Protein AF-A0A9E3RS44-F1 (afdb_monomer_lite)

pLDDT: mean 84.3, std 12.94, range [37.28, 96.62]

Secondary structure (DSSP, 8-state):
-HHHHHHHHHHHHHHHHHHHHHHHHHHTT-HHHHHHHHHHHHHHHHHHHHHHHHHHHHTTS-HHHHHHHHHHHHHHHHHHHHHHHHHHHHH-SSS-HHHHHHHHHHHHHHHHHHHHHHHHHHTS-TT-----

Structure (mmCIF, N/CA/C/O backbone):
data_AF-A0A9E3RS44-F1
#
_entry.id   AF-A0A9E3RS44-F1
#
loop_
_atom_site.group_PDB
_atom_site.id
_atom_site.type_symbol
_atom_site.label_atom_id
_atom_site.label_alt_id
_atom_site.label_comp_id
_atom_site.label_asym_id
_atom_site.label_entity_id
_atom_site.label_seq_id
_atom_site.pdbx_PDB_ins_code
_atom_site.Cartn_x
_atom_site.Cartn_y
_atom_site.Cartn_z
_atom_site.occupancy
_atom_site.B_iso_or_equiv
_atom_site.auth_seq_id
_atom_site.auth_comp_id
_atom_site.auth_asym_id
_atom_site.auth_atom_id
_atom_site.pdbx_PDB_model_num
ATOM 1 N N . MET A 1 1 ? 6.708 0.802 -25.603 1.00 54.94 1 MET A N 1
ATOM 2 C CA . MET A 1 1 ? 6.104 1.836 -24.714 1.00 54.94 1 MET A CA 1
ATOM 3 C C . MET A 1 1 ? 4.594 1.677 -24.500 1.00 54.94 1 MET A C 1
ATOM 5 O O . MET A 1 1 ? 4.130 2.002 -23.411 1.00 54.94 1 MET A O 1
ATOM 9 N N . HIS A 1 2 ? 3.820 1.191 -25.481 1.00 55.66 2 HIS A N 1
ATOM 10 C CA . HIS A 1 2 ? 2.360 1.050 -25.359 1.00 55.66 2 HIS A CA 1
ATOM 11 C C . HIS A 1 2 ? 1.923 0.067 -24.246 1.00 55.66 2 HIS A C 1
ATOM 13 O O . HIS A 1 2 ? 1.016 0.375 -23.471 1.00 55.66 2 HIS A O 1
ATOM 19 N N . ASP A 1 3 ? 2.646 -1.046 -24.084 1.00 67.94 3 ASP A N 1
ATOM 20 C CA . ASP A 1 3 ? 2.347 -2.080 -23.079 1.00 67.94 3 ASP A CA 1
ATOM 21 C C . ASP A 1 3 ? 2.553 -1.609 -21.636 1.00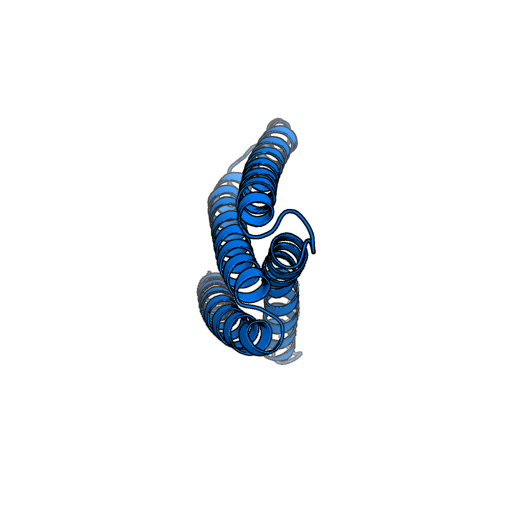 67.94 3 ASP A C 1
ATOM 23 O O . ASP A 1 3 ? 1.729 -1.888 -20.773 1.00 67.94 3 ASP A O 1
ATOM 27 N N . ILE A 1 4 ? 3.591 -0.806 -21.375 1.00 71.06 4 ILE A N 1
ATOM 28 C CA . ILE A 1 4 ? 3.884 -0.276 -20.031 1.00 71.06 4 ILE A CA 1
ATOM 29 C C . ILE A 1 4 ? 2.770 0.675 -19.570 1.00 71.06 4 ILE A C 1
ATOM 31 O O . ILE A 1 4 ? 2.344 0.634 -18.418 1.00 71.06 4 ILE A O 1
ATOM 35 N N . ARG A 1 5 ? 2.245 1.508 -20.481 1.00 76.25 5 ARG A N 1
ATOM 36 C CA . ARG A 1 5 ? 1.130 2.424 -20.178 1.00 76.25 5 ARG A CA 1
ATOM 37 C C . ARG A 1 5 ? -0.197 1.691 -19.976 1.00 76.25 5 ARG A C 1
ATOM 39 O O . ARG A 1 5 ? -1.047 2.183 -19.235 1.00 76.25 5 ARG A O 1
ATOM 46 N N . ARG A 1 6 ? -0.416 0.560 -20.656 1.00 78.19 6 ARG A N 1
ATOM 47 C CA . ARG A 1 6 ? -1.592 -0.301 -20.434 1.00 78.19 6 ARG A CA 1
ATOM 48 C C . ARG A 1 6 ? -1.482 -1.042 -19.103 1.00 78.19 6 ARG A C 1
ATOM 50 O O . ARG A 1 6 ? -2.415 -0.970 -18.313 1.00 78.19 6 ARG A O 1
ATOM 57 N N . PHE A 1 7 ? -0.323 -1.635 -18.823 1.00 80.50 7 PHE A N 1
ATOM 58 C CA . PHE A 1 7 ? -0.028 -2.299 -17.555 1.00 80.50 7 PHE A CA 1
ATOM 59 C C . PHE A 1 7 ? -0.200 -1.355 -16.360 1.00 80.50 7 PHE A C 1
ATOM 61 O O . PHE A 1 7 ? -0.911 -1.683 -15.419 1.00 80.50 7 PHE A O 1
ATOM 68 N N . GLY A 1 8 ? 0.371 -0.146 -16.422 1.00 80.50 8 GLY A N 1
ATOM 69 C CA . GLY A 1 8 ? 0.245 0.841 -15.345 1.00 80.50 8 GLY A CA 1
ATOM 70 C C . GLY A 1 8 ? -1.204 1.255 -15.069 1.00 80.50 8 GLY A C 1
ATOM 71 O O . GLY A 1 8 ? -1.603 1.341 -13.911 1.00 80.50 8 GLY A O 1
ATOM 72 N N . ARG A 1 9 ? -2.016 1.451 -16.118 1.00 84.06 9 ARG A N 1
ATOM 73 C CA . ARG A 1 9 ? -3.449 1.763 -15.969 1.00 84.06 9 ARG A CA 1
ATOM 74 C C . ARG A 1 9 ? -4.241 0.590 -15.396 1.00 84.06 9 ARG A C 1
ATOM 76 O O . ARG A 1 9 ? -5.039 0.800 -14.492 1.00 84.06 9 ARG A O 1
ATOM 83 N N . ALA A 1 10 ? -3.998 -0.625 -15.886 1.00 85.38 10 ALA A N 1
ATOM 84 C CA . ALA A 1 10 ? -4.653 -1.830 -15.387 1.00 85.38 10 ALA A CA 1
ATOM 85 C C . ALA A 1 10 ? -4.295 -2.104 -13.919 1.00 85.38 10 ALA A C 1
ATOM 87 O O . ALA A 1 10 ? -5.172 -2.416 -13.122 1.00 85.38 10 ALA A O 1
ATOM 88 N N . MET A 1 11 ? -3.027 -1.917 -13.545 1.00 86.06 11 MET A N 1
ATOM 89 C CA . MET A 1 11 ? -2.571 -2.067 -12.166 1.00 86.06 11 MET A CA 1
ATOM 90 C C . MET A 1 11 ? -3.197 -1.008 -11.253 1.00 86.06 11 MET A C 1
ATOM 92 O O . MET A 1 11 ? -3.701 -1.360 -10.190 1.00 86.06 11 MET A O 1
ATOM 96 N N . ALA A 1 12 ? -3.248 0.260 -11.677 1.00 85.88 12 ALA A N 1
ATOM 97 C CA . ALA A 1 12 ? -3.885 1.327 -10.904 1.00 85.88 12 ALA A CA 1
ATOM 98 C C . ALA A 1 12 ? -5.393 1.084 -10.712 1.00 85.88 12 ALA A C 1
ATOM 100 O O . ALA A 1 12 ? -5.890 1.168 -9.591 1.00 85.88 12 ALA A O 1
ATOM 101 N N . ALA A 1 13 ? -6.108 0.732 -11.785 1.00 87.94 13 ALA A N 1
ATOM 102 C CA . ALA A 1 13 ? -7.536 0.428 -11.728 1.00 87.94 13 ALA A CA 1
ATOM 103 C C . ALA A 1 13 ? -7.821 -0.812 -10.866 1.00 87.94 13 ALA A C 1
ATOM 105 O O . ALA A 1 13 ? -8.696 -0.772 -10.004 1.00 87.94 13 ALA A O 1
ATOM 106 N N . GLY A 1 14 ? -7.044 -1.885 -11.045 1.00 88.69 14 GLY A N 1
ATOM 107 C CA . GLY A 1 14 ? -7.158 -3.102 -10.244 1.00 88.69 14 GLY A CA 1
ATOM 108 C C . GLY A 1 14 ? -6.863 -2.859 -8.765 1.00 88.69 14 GLY A C 1
ATOM 109 O O . GLY A 1 14 ? -7.584 -3.367 -7.917 1.00 88.69 14 GLY A O 1
ATOM 110 N N . SER A 1 15 ? -5.859 -2.035 -8.452 1.00 88.88 15 SER A N 1
ATOM 111 C CA . SER A 1 15 ? -5.485 -1.695 -7.072 1.00 88.88 15 SER A CA 1
ATOM 112 C C . SER A 1 15 ? -6.577 -0.883 -6.382 1.00 88.88 15 SER A C 1
ATOM 114 O O . SER A 1 15 ? -6.918 -1.158 -5.236 1.00 88.88 15 SER A O 1
ATOM 116 N N . LEU A 1 16 ? -7.177 0.081 -7.090 1.00 89.88 16 LEU A N 1
ATOM 117 C CA . LEU A 1 16 ? -8.309 0.853 -6.576 1.00 89.88 16 LEU A CA 1
ATOM 118 C C . LEU A 1 16 ? -9.529 -0.038 -6.329 1.00 89.88 16 LEU A C 1
ATOM 120 O O . LEU A 1 16 ? -10.091 -0.009 -5.237 1.00 89.88 16 LEU A O 1
ATOM 124 N N . ALA A 1 17 ? -9.913 -0.852 -7.315 1.00 92.56 17 ALA A N 1
ATOM 125 C CA . ALA A 1 17 ? -11.062 -1.743 -7.194 1.00 92.56 17 ALA A CA 1
ATOM 126 C C . ALA A 1 17 ? -10.870 -2.757 -6.058 1.00 92.56 17 ALA A C 1
ATOM 128 O O . ALA A 1 17 ? -11.736 -2.889 -5.194 1.00 92.56 17 ALA A O 1
ATOM 129 N N . ALA A 1 18 ? -9.710 -3.419 -6.012 1.00 92.69 18 ALA A N 1
ATOM 130 C CA . ALA A 1 18 ? -9.379 -4.359 -4.951 1.00 92.69 18 ALA A CA 1
ATOM 131 C C . ALA A 1 18 ? -9.357 -3.665 -3.582 1.00 92.69 18 ALA A C 1
ATOM 133 O O . ALA A 1 18 ? -9.935 -4.189 -2.636 1.00 92.69 18 ALA A O 1
ATOM 134 N N . GLY A 1 19 ? -8.753 -2.477 -3.476 1.00 93.31 19 GLY A N 1
ATOM 135 C CA . GLY A 1 19 ? -8.699 -1.704 -2.235 1.00 93.31 19 GLY A CA 1
ATOM 136 C C . GLY A 1 19 ? -10.082 -1.318 -1.708 1.00 93.31 19 GLY A C 1
ATOM 137 O O . GLY A 1 19 ? -10.334 -1.445 -0.510 1.00 93.31 19 GLY A O 1
ATOM 138 N N . ILE A 1 20 ? -11.003 -0.910 -2.590 1.00 94.44 20 ILE A N 1
ATOM 139 C CA . ILE A 1 20 ? -12.401 -0.626 -2.226 1.00 94.44 20 ILE A CA 1
ATOM 140 C C . ILE A 1 20 ? -13.074 -1.896 -1.703 1.00 94.44 20 ILE A C 1
ATOM 142 O O . ILE A 1 20 ? -13.624 -1.883 -0.604 1.00 94.44 20 ILE A O 1
ATOM 146 N N . VAL A 1 21 ? -12.988 -3.003 -2.447 1.00 95.69 21 VAL A N 1
ATOM 147 C CA . VAL A 1 21 ? -13.604 -4.279 -2.050 1.00 95.69 21 VAL A CA 1
ATOM 148 C C . VAL A 1 21 ? -13.041 -4.768 -0.717 1.00 95.69 21 VAL A C 1
ATOM 150 O O . VAL A 1 21 ? -13.805 -5.098 0.183 1.00 95.69 21 VAL A O 1
ATOM 153 N N . ALA A 1 22 ? -11.719 -4.753 -0.543 1.00 94.56 22 ALA A N 1
ATOM 154 C CA . ALA A 1 22 ? -11.073 -5.159 0.701 1.00 94.56 22 ALA A CA 1
ATOM 155 C C . ALA A 1 22 ? -11.484 -4.268 1.881 1.00 94.56 22 ALA A C 1
ATOM 157 O O . ALA A 1 22 ? -11.727 -4.772 2.974 1.00 94.56 22 ALA A O 1
ATOM 158 N N . THR A 1 23 ? -11.622 -2.957 1.662 1.00 95.12 23 THR A N 1
ATOM 159 C CA . THR A 1 23 ? -12.096 -2.018 2.691 1.00 95.12 23 THR A CA 1
ATOM 160 C C . THR A 1 23 ? -13.537 -2.322 3.100 1.00 95.12 23 THR A C 1
ATOM 162 O O . THR A 1 23 ? -13.837 -2.345 4.292 1.00 95.12 23 THR A O 1
ATOM 165 N N . LEU A 1 24 ? -14.420 -2.599 2.135 1.00 96.62 24 LEU A N 1
ATOM 166 C CA . LEU A 1 24 ? -15.811 -2.973 2.405 1.00 96.62 24 LEU A CA 1
ATOM 167 C C . LEU A 1 24 ? -15.905 -4.306 3.155 1.00 96.62 24 LEU A C 1
ATOM 169 O O . LEU A 1 24 ? -16.662 -4.412 4.113 1.00 96.62 24 LEU A O 1
ATOM 173 N N . LEU A 1 25 ? -15.100 -5.300 2.775 1.00 95.94 25 LEU A N 1
ATOM 174 C CA . LEU A 1 25 ? -15.036 -6.578 3.488 1.00 95.94 25 LEU A CA 1
ATOM 175 C C . LEU A 1 25 ? -14.501 -6.405 4.915 1.00 95.94 25 LEU A C 1
ATOM 177 O O . LEU A 1 25 ? -15.003 -7.034 5.842 1.00 95.94 25 LEU A O 1
ATOM 181 N N . ALA A 1 26 ? -13.530 -5.515 5.120 1.00 95.50 26 ALA A N 1
ATOM 182 C CA . ALA A 1 26 ? -12.982 -5.233 6.442 1.00 95.50 26 ALA A CA 1
ATOM 183 C C . ALA A 1 26 ? -13.994 -4.555 7.386 1.00 95.50 26 ALA A C 1
ATOM 185 O O . ALA A 1 26 ? -13.873 -4.715 8.601 1.00 95.50 26 ALA A O 1
ATOM 186 N N . LEU A 1 27 ? -15.019 -3.863 6.861 1.00 95.38 27 LEU A N 1
ATOM 187 C CA . LEU A 1 27 ? -16.118 -3.326 7.680 1.00 95.38 27 LEU A CA 1
ATOM 188 C C . LEU A 1 27 ? -16.925 -4.427 8.377 1.00 95.38 27 LEU A C 1
ATOM 190 O O . LEU A 1 27 ? -17.489 -4.165 9.435 1.00 95.38 27 LEU A O 1
ATOM 194 N N . LEU A 1 28 ? -16.952 -5.644 7.821 1.00 96.06 28 LEU A N 1
ATOM 195 C CA . LEU A 1 28 ? -17.610 -6.797 8.445 1.00 96.06 28 LEU A CA 1
ATOM 196 C C . LEU A 1 28 ? -16.867 -7.288 9.696 1.00 96.06 28 LEU A C 1
ATOM 198 O O . LEU A 1 28 ? -17.456 -7.977 10.521 1.00 96.06 28 LEU A O 1
ATOM 202 N N . VAL A 1 29 ? -15.583 -6.941 9.831 1.00 94.62 29 VAL A N 1
ATOM 203 C CA . VAL A 1 29 ? -14.745 -7.308 10.979 1.00 94.62 29 VAL A CA 1
ATOM 204 C C . VAL A 1 29 ? -14.733 -6.178 12.002 1.00 94.62 29 VAL A C 1
ATOM 206 O O . VAL A 1 29 ? -15.112 -6.380 13.152 1.00 94.62 29 VAL A O 1
ATOM 209 N N . SER A 1 30 ? -14.296 -4.979 11.600 1.00 95.19 30 SER A N 1
ATOM 210 C CA . SER A 1 30 ? -14.367 -3.788 12.449 1.00 95.19 30 SER A CA 1
ATOM 211 C C . SER A 1 30 ? -14.157 -2.485 11.661 1.00 95.19 30 SER A C 1
ATOM 213 O O . SER A 1 30 ? -13.421 -2.453 10.668 1.00 95.19 30 SER A O 1
ATOM 215 N N . PRO A 1 31 ? -14.704 -1.350 12.139 1.00 95.75 31 PRO A N 1
ATOM 216 C CA . PRO A 1 31 ? -14.429 -0.041 11.544 1.00 95.75 31 PRO A CA 1
ATOM 217 C C . PRO A 1 31 ? -12.936 0.323 11.551 1.00 95.75 31 PRO A C 1
ATOM 219 O O . PRO A 1 31 ? -12.458 1.006 10.644 1.00 95.75 31 PRO A O 1
ATOM 222 N N . ALA A 1 32 ? -12.186 -0.136 12.560 1.00 94.12 32 ALA A N 1
ATOM 223 C CA . ALA A 1 32 ? -10.743 0.072 12.644 1.00 94.12 32 ALA A CA 1
ATOM 224 C C . ALA A 1 32 ? -9.998 -0.689 11.536 1.00 94.12 32 ALA A C 1
ATOM 226 O O . ALA A 1 32 ? -9.147 -0.097 10.869 1.00 94.12 32 ALA A O 1
ATOM 227 N N . ALA A 1 33 ? -10.358 -1.954 11.280 1.00 94.56 33 ALA A N 1
ATOM 228 C CA . ALA A 1 33 ? -9.792 -2.742 10.184 1.00 94.56 33 ALA A CA 1
ATOM 229 C C . ALA A 1 33 ? -10.062 -2.099 8.818 1.00 94.56 33 ALA A C 1
ATOM 231 O O . ALA A 1 33 ? -9.160 -2.040 7.982 1.00 94.56 33 ALA A O 1
ATOM 232 N N . ALA A 1 34 ? -11.263 -1.559 8.595 1.00 95.62 34 ALA A N 1
ATOM 233 C CA . ALA A 1 34 ? -11.597 -0.863 7.352 1.00 95.62 34 ALA A CA 1
ATOM 234 C C . ALA A 1 34 ? -10.752 0.402 7.142 1.00 95.62 34 ALA A C 1
ATOM 236 O O . ALA A 1 34 ? -10.148 0.568 6.082 1.00 95.62 34 ALA A O 1
ATOM 237 N N . LYS A 1 35 ? -10.630 1.260 8.166 1.00 95.88 35 LYS A N 1
ATOM 238 C CA . LYS A 1 35 ? -9.758 2.450 8.116 1.00 95.88 35 LYS A CA 1
ATOM 239 C C . LYS A 1 35 ? -8.302 2.068 7.855 1.00 95.88 35 LYS A C 1
ATOM 241 O O . LYS A 1 35 ? -7.645 2.685 7.019 1.00 95.88 35 LYS A O 1
ATOM 246 N N . GLY A 1 36 ? -7.823 1.026 8.536 1.00 95.25 36 GLY A N 1
ATOM 247 C CA . GLY A 1 36 ? -6.501 0.450 8.316 1.00 95.25 36 GLY A CA 1
ATOM 248 C C . GLY A 1 36 ? -6.306 -0.001 6.871 1.00 95.25 36 GLY A C 1
ATOM 249 O O . GLY A 1 36 ? -5.347 0.405 6.225 1.00 95.25 36 GLY A O 1
ATOM 250 N N . THR A 1 37 ? -7.249 -0.774 6.334 1.00 96.38 37 THR A N 1
ATOM 251 C CA . THR A 1 37 ? -7.206 -1.315 4.964 1.00 96.38 37 THR A CA 1
ATOM 252 C C . THR A 1 37 ? -7.213 -0.219 3.907 1.00 96.38 37 THR A C 1
ATOM 254 O O . THR A 1 37 ? -6.409 -0.267 2.971 1.00 96.38 37 THR A O 1
ATOM 257 N N . ALA A 1 38 ? -8.054 0.802 4.078 1.00 95.62 38 ALA A N 1
ATOM 258 C CA . ALA A 1 38 ? -8.087 1.962 3.196 1.00 95.62 38 ALA A CA 1
ATOM 259 C C . ALA A 1 38 ? -6.741 2.704 3.203 1.00 95.62 38 ALA A C 1
ATOM 261 O O . ALA A 1 38 ? -6.171 2.980 2.144 1.00 95.62 38 ALA A O 1
ATOM 262 N N . LEU A 1 39 ? -6.195 2.963 4.396 1.00 95.88 39 LEU A N 1
ATOM 263 C CA . LEU A 1 39 ? -4.910 3.636 4.561 1.00 95.88 39 LEU A CA 1
ATOM 264 C C . LEU A 1 39 ? -3.751 2.813 3.975 1.00 95.88 39 LEU A C 1
ATOM 266 O O . LEU A 1 39 ? -2.901 3.359 3.272 1.00 95.88 39 LEU A O 1
ATOM 270 N N . GLY A 1 40 ? -3.737 1.502 4.219 1.00 94.50 40 GLY A N 1
ATOM 271 C CA . GLY A 1 40 ? -2.751 0.573 3.671 1.00 94.50 40 GLY A CA 1
ATOM 272 C C . GLY A 1 40 ? -2.782 0.530 2.147 1.00 94.50 40 GLY A C 1
ATOM 273 O O . GLY A 1 40 ? -1.743 0.671 1.502 1.00 94.50 40 GLY A O 1
ATOM 274 N N . SER A 1 41 ? -3.975 0.431 1.560 1.00 93.31 41 SER A N 1
ATOM 275 C CA . SER A 1 41 ? -4.160 0.412 0.102 1.00 93.31 41 SER A CA 1
ATOM 276 C C . SER A 1 41 ? -3.694 1.722 -0.541 1.00 93.31 41 SER A C 1
ATOM 278 O O . SER A 1 41 ? -2.973 1.704 -1.544 1.00 93.31 41 SER A O 1
ATOM 280 N N . ALA A 1 42 ? -4.035 2.864 0.068 1.00 92.50 42 ALA A N 1
ATOM 281 C CA . ALA A 1 42 ? -3.582 4.180 -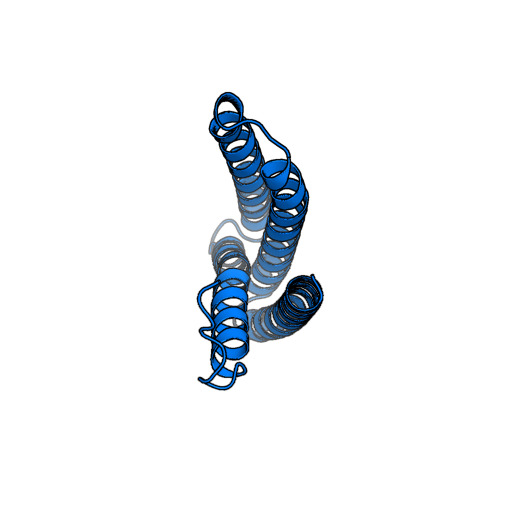0.377 1.00 92.50 42 ALA A CA 1
ATOM 282 C C . ALA A 1 42 ? -2.055 4.329 -0.262 1.00 92.50 42 ALA A C 1
ATOM 284 O O . ALA A 1 42 ? -1.396 4.762 -1.210 1.00 92.50 42 ALA A O 1
ATOM 285 N N . GLY A 1 43 ? -1.474 3.908 0.865 1.00 92.25 43 GLY A N 1
ATOM 286 C CA . GLY A 1 43 ? -0.033 3.942 1.102 1.00 92.25 43 GLY A CA 1
ATOM 287 C C . GLY A 1 43 ? 0.755 3.069 0.126 1.00 92.25 43 GLY A C 1
ATOM 288 O O . GLY A 1 43 ? 1.769 3.510 -0.418 1.00 92.25 43 GLY A O 1
ATOM 289 N N . ALA A 1 44 ? 0.275 1.859 -0.173 1.00 89.38 44 ALA A N 1
ATOM 290 C CA . ALA A 1 44 ? 0.898 1.011 -1.185 1.00 89.38 44 ALA A CA 1
ATOM 291 C C . ALA A 1 44 ? 0.758 1.597 -2.594 1.00 89.38 44 ALA A C 1
ATOM 293 O O . ALA A 1 44 ? 1.724 1.550 -3.356 1.00 89.38 44 ALA A O 1
ATOM 294 N N . GLY A 1 45 ? -0.395 2.182 -2.934 1.00 88.06 45 GLY A N 1
ATOM 295 C CA . GLY A 1 45 ? -0.593 2.860 -4.217 1.00 88.06 45 GLY A CA 1
ATOM 296 C C . GLY A 1 45 ? 0.379 4.027 -4.396 1.00 88.06 45 GLY A C 1
ATOM 297 O O . GLY A 1 45 ? 1.037 4.149 -5.432 1.00 88.06 45 GLY A O 1
ATOM 298 N N . PHE A 1 46 ? 0.558 4.835 -3.351 1.00 88.62 46 PHE A N 1
ATOM 299 C CA . PHE A 1 46 ? 1.524 5.929 -3.352 1.00 88.62 46 PHE A CA 1
ATOM 300 C C . PHE A 1 46 ? 2.977 5.430 -3.430 1.00 88.62 46 PHE A C 1
ATOM 302 O O . PHE A 1 46 ? 3.775 5.956 -4.208 1.00 88.62 46 PHE A O 1
ATOM 309 N N . GLY A 1 47 ? 3.320 4.365 -2.698 1.00 86.50 47 GLY A N 1
ATOM 310 C CA . GLY A 1 47 ? 4.632 3.719 -2.784 1.00 86.50 47 GLY A CA 1
ATOM 311 C C . GLY A 1 47 ? 4.947 3.198 -4.193 1.00 86.50 47 GLY A C 1
ATOM 312 O O . GLY A 1 47 ? 6.045 3.420 -4.705 1.00 86.50 47 GLY A O 1
ATOM 313 N N . LEU A 1 48 ? 3.970 2.570 -4.854 1.00 82.25 48 LEU A N 1
ATOM 314 C CA . LEU A 1 48 ? 4.073 2.130 -6.249 1.00 82.25 48 LEU A CA 1
ATOM 315 C C . LEU A 1 48 ? 4.233 3.305 -7.214 1.00 82.25 48 LEU A C 1
ATOM 317 O O . LEU A 1 48 ? 5.061 3.238 -8.120 1.00 82.25 48 LEU A O 1
ATOM 321 N N . TYR A 1 49 ? 3.497 4.397 -7.007 1.00 83.25 49 TYR A N 1
ATOM 322 C CA . TYR A 1 49 ? 3.639 5.614 -7.806 1.00 83.25 49 TYR A CA 1
ATOM 323 C C . TYR A 1 49 ? 5.059 6.196 -7.720 1.00 83.25 49 TYR A C 1
ATOM 325 O O . TYR 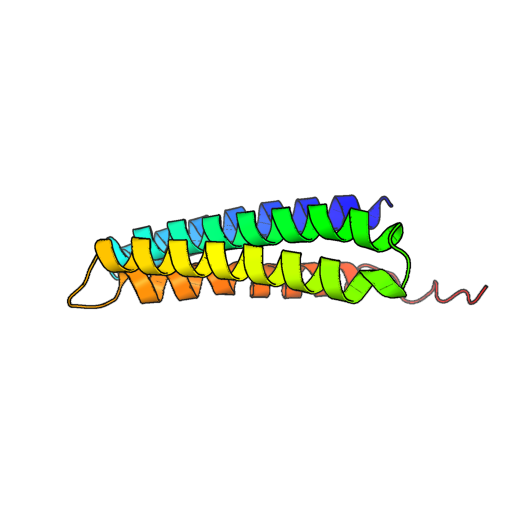A 1 49 ? 5.672 6.493 -8.749 1.00 83.25 49 TYR A O 1
ATOM 333 N N . LEU A 1 50 ? 5.627 6.302 -6.514 1.00 82.69 50 LEU A N 1
ATOM 334 C CA . LEU A 1 50 ? 7.008 6.762 -6.338 1.00 82.69 50 LEU A CA 1
ATOM 335 C C . LEU A 1 50 ? 8.022 5.810 -6.975 1.00 82.69 50 LEU A C 1
ATOM 337 O O . LEU A 1 50 ? 8.996 6.264 -7.583 1.00 82.69 50 LEU A O 1
ATOM 341 N N . MET A 1 51 ? 7.789 4.501 -6.874 1.00 78.81 51 MET A N 1
ATOM 342 C CA . MET A 1 51 ? 8.640 3.499 -7.508 1.00 78.81 51 MET A CA 1
ATOM 343 C C . MET A 1 51 ? 8.586 3.616 -9.035 1.00 78.81 51 MET A C 1
ATOM 345 O O . MET A 1 51 ? 9.634 3.658 -9.671 1.00 78.81 51 MET A O 1
ATOM 349 N N . ALA A 1 52 ? 7.399 3.779 -9.626 1.00 77.62 52 ALA A N 1
ATOM 350 C CA . ALA A 1 52 ? 7.227 3.991 -11.063 1.00 77.62 52 ALA A CA 1
ATOM 351 C C . ALA A 1 52 ? 7.899 5.290 -11.543 1.00 77.62 52 ALA A C 1
ATOM 353 O O . ALA A 1 52 ? 8.576 5.302 -12.572 1.00 77.62 52 ALA A O 1
ATOM 354 N N . ARG A 1 53 ? 7.785 6.375 -10.766 1.00 78.31 53 ARG A N 1
ATOM 355 C CA . ARG A 1 53 ? 8.475 7.646 -11.037 1.00 78.31 53 ARG A CA 1
ATOM 356 C C . ARG A 1 53 ? 9.996 7.537 -10.901 1.00 78.31 53 ARG A C 1
ATOM 358 O O . ARG A 1 53 ? 10.722 8.280 -11.553 1.00 78.31 53 ARG A O 1
ATOM 365 N N . SER A 1 54 ? 10.486 6.636 -10.055 1.00 75.69 54 SER A N 1
ATOM 366 C CA . SER A 1 54 ? 11.922 6.374 -9.901 1.00 75.69 54 SER A CA 1
ATOM 367 C C . SER A 1 54 ? 12.442 5.435 -10.990 1.00 75.69 54 SER A C 1
ATOM 369 O O . SER A 1 54 ? 13.564 5.604 -11.456 1.00 75.69 54 SER A O 1
ATOM 371 N N . ALA A 1 55 ? 11.604 4.513 -11.470 1.00 73.38 55 ALA A N 1
ATOM 372 C CA . ALA A 1 55 ? 11.939 3.583 -12.539 1.00 73.38 55 ALA A CA 1
ATOM 373 C C . ALA A 1 55 ? 12.297 4.282 -13.855 1.00 73.38 55 ALA A C 1
ATOM 375 O O . ALA A 1 55 ? 13.239 3.873 -14.531 1.00 73.38 55 ALA A O 1
ATOM 376 N N . SER A 1 56 ? 11.625 5.389 -14.182 1.00 70.75 56 SER A N 1
ATOM 377 C CA . SER A 1 56 ? 11.996 6.210 -15.341 1.00 70.75 56 SER A CA 1
ATOM 378 C C . SER A 1 56 ? 13.378 6.855 -15.203 1.00 70.75 56 SER A C 1
ATOM 380 O O . SER A 1 56 ? 14.037 7.084 -16.211 1.00 70.75 56 SER A O 1
ATOM 382 N N . ARG A 1 57 ? 13.850 7.100 -13.972 1.00 72.44 57 ARG A N 1
ATOM 383 C CA . ARG A 1 57 ? 15.201 7.618 -13.706 1.00 72.44 57 ARG A CA 1
ATOM 384 C C . ARG A 1 57 ? 16.263 6.527 -13.803 1.00 72.44 57 ARG A C 1
ATOM 386 O O . ARG A 1 57 ? 17.388 6.827 -14.190 1.00 72.44 57 ARG A O 1
ATOM 393 N N . PHE A 1 58 ? 15.931 5.270 -13.496 1.00 70.81 58 PHE A N 1
ATOM 394 C CA . PHE A 1 58 ? 16.872 4.151 -13.634 1.00 70.81 58 PHE A CA 1
ATOM 395 C C . PHE A 1 58 ? 17.312 3.937 -15.084 1.00 70.81 58 PHE A C 1
ATOM 397 O O . PHE A 1 58 ? 18.487 3.680 -15.315 1.00 70.81 58 PHE A O 1
ATOM 404 N N . ALA A 1 59 ? 16.409 4.131 -16.051 1.00 69.06 59 ALA A N 1
ATOM 405 C CA . ALA A 1 59 ? 16.711 3.972 -17.475 1.00 69.06 59 ALA A CA 1
ATOM 406 C C . ALA A 1 59 ? 17.794 4.940 -17.996 1.00 69.06 59 ALA A C 1
ATOM 408 O O . ALA A 1 59 ? 18.422 4.663 -19.011 1.00 69.06 59 ALA A O 1
ATOM 409 N N . SER A 1 60 ? 18.021 6.061 -17.305 1.00 76.38 60 SER A N 1
ATOM 410 C CA . SER A 1 60 ? 18.992 7.095 -17.683 1.00 76.38 60 SER A CA 1
ATOM 411 C C . SER A 1 60 ? 20.147 7.251 -16.685 1.00 76.38 60 SER A C 1
ATOM 413 O O . SER A 1 60 ? 20.930 8.192 -16.803 1.00 76.38 60 SER A O 1
ATOM 415 N N . THR A 1 61 ? 20.243 6.393 -15.662 1.00 79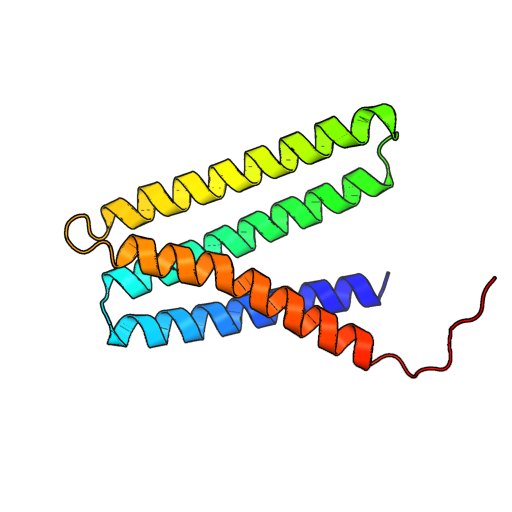.88 61 THR A N 1
ATOM 416 C CA . THR A 1 61 ? 21.258 6.516 -14.602 1.00 79.88 61 THR A CA 1
ATOM 417 C C . THR A 1 61 ? 22.468 5.619 -14.903 1.00 79.88 61 THR A C 1
ATOM 419 O O . THR A 1 61 ? 22.277 4.430 -15.147 1.00 79.88 61 THR A O 1
ATOM 422 N N . PRO A 1 62 ? 23.715 6.131 -14.825 1.00 81.75 62 PRO A N 1
ATOM 423 C CA . PRO A 1 62 ? 24.915 5.309 -14.975 1.00 81.75 62 PRO A CA 1
ATOM 424 C C . PRO A 1 62 ? 24.966 4.160 -13.950 1.00 81.75 62 PRO A C 1
ATOM 426 O O . PRO A 1 62 ? 24.601 4.386 -12.789 1.00 81.75 62 PRO A O 1
ATOM 429 N N . 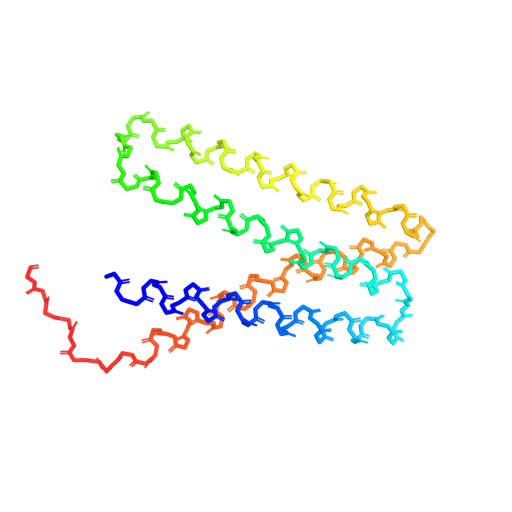PRO A 1 63 ? 25.497 2.972 -14.305 1.00 79.62 63 PRO A N 1
ATOM 430 C CA . PRO A 1 63 ? 25.528 1.801 -13.421 1.00 79.62 63 PRO A CA 1
ATOM 431 C C . PRO A 1 63 ? 26.131 2.089 -12.039 1.00 79.62 63 PRO A C 1
ATOM 433 O O . PRO A 1 63 ? 25.593 1.660 -11.023 1.00 79.62 63 PRO A O 1
ATOM 436 N N . ALA A 1 64 ? 27.180 2.918 -11.989 1.00 82.75 64 ALA A N 1
ATOM 437 C CA . ALA A 1 64 ? 27.867 3.314 -10.758 1.00 82.75 64 ALA A CA 1
ATOM 438 C C . ALA A 1 64 ? 26.978 4.059 -9.740 1.00 82.75 64 ALA A C 1
ATOM 440 O O . ALA A 1 64 ? 27.290 4.092 -8.553 1.00 82.75 64 ALA A O 1
ATOM 441 N N . ARG A 1 65 ? 25.871 4.676 -10.179 1.00 81.06 65 ARG A N 1
ATOM 442 C CA . ARG A 1 65 ? 24.937 5.416 -9.308 1.00 81.06 65 ARG A CA 1
ATOM 443 C C . ARG A 1 65 ? 23.613 4.686 -9.093 1.00 81.06 65 ARG A C 1
ATOM 445 O O . ARG A 1 65 ? 22.826 5.111 -8.246 1.00 81.06 65 ARG A O 1
ATOM 452 N N . LEU A 1 66 ? 23.374 3.591 -9.813 1.00 81.25 66 LEU A N 1
ATOM 453 C CA . LEU A 1 66 ? 22.103 2.871 -9.813 1.00 81.25 66 LEU A CA 1
ATOM 454 C C . LEU A 1 66 ? 21.724 2.379 -8.407 1.00 81.25 66 LEU A C 1
ATOM 456 O O . LEU A 1 66 ? 20.606 2.615 -7.952 1.00 81.25 66 LEU A O 1
ATOM 460 N N . THR A 1 67 ? 22.684 1.804 -7.678 1.00 83.06 67 THR A N 1
ATOM 461 C CA . THR A 1 67 ? 22.497 1.294 -6.312 1.00 83.06 67 THR A CA 1
ATOM 462 C C . THR A 1 67 ? 22.000 2.382 -5.355 1.00 83.06 67 THR A C 1
ATOM 464 O O . THR A 1 67 ? 21.049 2.168 -4.608 1.00 83.06 67 THR A O 1
ATOM 467 N N . SER A 1 68 ? 22.578 3.587 -5.419 1.00 82.12 68 SER A N 1
ATOM 468 C CA . SER A 1 68 ? 22.176 4.717 -4.568 1.00 82.12 68 SER A CA 1
ATOM 469 C C . SER A 1 68 ? 20.739 5.170 -4.850 1.00 82.12 68 SER A C 1
ATOM 471 O O . SER A 1 68 ? 19.970 5.437 -3.923 1.00 82.12 68 SER A O 1
ATOM 473 N N . VAL A 1 69 ? 20.341 5.210 -6.126 1.00 80.12 69 VAL A N 1
ATOM 474 C CA . VAL A 1 69 ? 18.972 5.584 -6.514 1.00 80.12 69 VAL A CA 1
ATOM 475 C C . VAL A 1 69 ? 17.970 4.516 -6.058 1.00 80.12 69 VAL A C 1
ATOM 477 O O . VAL A 1 69 ? 16.901 4.869 -5.557 1.00 80.12 69 VAL A O 1
ATOM 480 N N . ILE A 1 70 ? 18.326 3.227 -6.151 1.00 82.44 70 ILE A N 1
ATOM 481 C CA . ILE A 1 70 ? 17.500 2.118 -5.646 1.00 82.44 70 ILE A CA 1
ATOM 482 C C . ILE A 1 70 ? 17.317 2.236 -4.130 1.00 82.44 70 ILE A C 1
ATOM 484 O O . ILE A 1 70 ? 16.182 2.203 -3.654 1.00 82.44 70 ILE A O 1
ATOM 488 N N . TYR A 1 71 ? 18.398 2.445 -3.370 1.00 85.50 71 TYR A N 1
ATOM 489 C CA . TYR A 1 71 ? 18.314 2.598 -1.915 1.00 85.50 71 TYR A CA 1
ATOM 490 C C . TYR A 1 71 ? 17.431 3.774 -1.503 1.00 85.50 71 TYR A C 1
ATOM 492 O O . TYR A 1 71 ? 16.570 3.607 -0.642 1.00 85.50 71 TYR A O 1
ATOM 500 N N . ARG A 1 72 ? 17.570 4.943 -2.143 1.00 84.25 72 ARG A N 1
ATOM 501 C CA . ARG A 1 72 ? 16.709 6.105 -1.854 1.00 84.25 72 ARG A CA 1
ATOM 502 C C . ARG A 1 72 ? 15.233 5.811 -2.119 1.00 84.25 72 ARG A C 1
ATOM 504 O O . ARG A 1 72 ? 14.387 6.196 -1.315 1.00 84.25 72 ARG A O 1
ATOM 511 N N . GLY A 1 73 ? 14.927 5.105 -3.209 1.00 82.69 73 GLY A N 1
ATOM 512 C CA . GLY A 1 73 ? 13.564 4.661 -3.511 1.00 82.69 73 GLY A CA 1
ATOM 513 C C . GLY A 1 73 ? 13.011 3.715 -2.442 1.00 82.69 73 GLY A C 1
ATOM 514 O O . GLY A 1 73 ? 11.893 3.905 -1.963 1.00 82.69 73 GLY A O 1
ATOM 515 N N . THR A 1 74 ? 13.816 2.741 -2.012 1.00 85.25 74 THR A N 1
ATOM 516 C CA . THR A 1 74 ? 13.445 1.794 -0.953 1.00 85.25 74 THR A CA 1
ATOM 517 C C . THR A 1 74 ? 13.225 2.493 0.385 1.00 85.25 74 THR A C 1
ATOM 519 O O . THR A 1 74 ? 12.200 2.256 1.017 1.00 85.25 74 THR A O 1
ATOM 522 N N . VAL A 1 75 ? 14.128 3.386 0.799 1.00 88.19 75 VAL A N 1
ATOM 523 C CA . VAL A 1 75 ? 13.997 4.155 2.048 1.00 88.19 75 VAL A CA 1
ATOM 524 C C . VAL A 1 75 ? 12.733 5.011 2.027 1.00 88.19 75 VAL A C 1
ATOM 526 O O . VAL A 1 75 ? 11.967 4.982 2.986 1.00 88.19 75 VAL A O 1
ATOM 529 N N . GLY A 1 76 ? 12.455 5.705 0.917 1.00 86.19 76 GLY A N 1
ATOM 530 C CA . GLY A 1 76 ? 11.223 6.485 0.771 1.00 86.19 76 GLY A CA 1
ATOM 531 C C . GLY A 1 76 ? 9.963 5.625 0.916 1.00 86.19 76 GLY A C 1
ATOM 532 O O . GLY A 1 76 ? 9.029 6.000 1.623 1.00 86.19 76 GLY A O 1
ATOM 533 N N . ARG A 1 77 ? 9.957 4.431 0.312 1.00 86.50 77 ARG A N 1
ATOM 534 C CA . ARG A 1 77 ? 8.849 3.475 0.433 1.00 86.50 77 ARG A CA 1
ATOM 535 C C . ARG A 1 77 ? 8.680 2.960 1.864 1.00 86.50 77 ARG A C 1
ATOM 537 O O . ARG A 1 77 ? 7.557 2.914 2.355 1.00 86.50 77 ARG A O 1
ATOM 544 N N . MET A 1 78 ? 9.776 2.613 2.539 1.00 89.56 78 MET A N 1
ATOM 545 C CA . MET A 1 78 ? 9.729 2.172 3.936 1.00 89.56 78 MET A CA 1
ATOM 546 C C . MET A 1 78 ? 9.241 3.284 4.866 1.00 89.56 78 MET A C 1
ATOM 548 O O . MET A 1 78 ? 8.462 3.005 5.770 1.00 89.56 78 MET A O 1
ATOM 552 N N . GLY A 1 79 ? 9.607 4.542 4.600 1.00 92.50 79 GLY A N 1
ATOM 553 C CA . GLY A 1 79 ? 9.070 5.697 5.322 1.00 92.50 79 GLY A CA 1
ATOM 554 C C . GLY A 1 79 ? 7.549 5.823 5.188 1.00 92.50 79 GLY A C 1
ATOM 555 O O . GLY A 1 79 ? 6.860 6.024 6.183 1.00 92.50 79 GLY A O 1
ATOM 556 N N . ILE A 1 80 ? 7.003 5.622 3.984 1.00 91.69 80 ILE A N 1
ATOM 557 C CA . ILE A 1 80 ? 5.545 5.610 3.766 1.00 91.69 80 ILE A CA 1
ATOM 558 C C . ILE A 1 80 ? 4.887 4.473 4.546 1.00 91.69 80 ILE A C 1
ATOM 560 O O . ILE A 1 80 ? 3.870 4.690 5.198 1.00 91.69 80 ILE A O 1
ATOM 564 N N . TYR A 1 81 ? 5.459 3.270 4.506 1.00 91.44 81 TYR A N 1
ATOM 565 C CA . TYR A 1 81 ? 4.905 2.126 5.232 1.00 91.44 81 TYR A CA 1
ATOM 566 C C . TYR A 1 81 ? 4.942 2.350 6.744 1.00 91.44 81 TYR A C 1
ATOM 568 O O . TYR A 1 81 ? 3.948 2.094 7.417 1.00 91.44 81 TYR A O 1
ATOM 576 N N . ALA A 1 82 ? 6.032 2.910 7.269 1.00 93.62 82 ALA A N 1
ATOM 577 C CA . ALA A 1 82 ? 6.123 3.295 8.671 1.00 93.62 82 ALA A CA 1
ATOM 578 C C . ALA A 1 82 ? 5.031 4.310 9.050 1.00 93.62 82 ALA A C 1
ATOM 580 O O . ALA A 1 82 ? 4.338 4.110 10.043 1.00 93.62 82 ALA A O 1
ATOM 581 N N . LEU A 1 83 ? 4.810 5.348 8.234 1.00 94.69 83 LEU A N 1
ATOM 582 C CA . LEU A 1 83 ? 3.742 6.330 8.463 1.00 94.69 83 LEU A CA 1
ATOM 583 C C . LEU A 1 83 ? 2.346 5.696 8.448 1.00 94.69 83 LEU A C 1
ATOM 585 O O . LEU A 1 83 ? 1.511 6.031 9.291 1.00 94.69 83 LEU A O 1
ATOM 589 N N . VAL A 1 84 ? 2.102 4.764 7.524 1.00 95.31 84 VAL A N 1
ATOM 590 C CA . VAL A 1 84 ? 0.857 3.989 7.463 1.00 95.31 84 VAL A CA 1
ATOM 591 C C . VAL A 1 84 ? 0.666 3.184 8.745 1.00 95.31 84 VAL A C 1
ATOM 593 O O . VAL A 1 84 ? -0.408 3.250 9.331 1.00 95.31 84 VAL A O 1
ATOM 596 N N . PHE A 1 85 ? 1.692 2.473 9.220 1.00 94.31 85 PHE A N 1
ATOM 597 C CA . PHE A 1 85 ? 1.595 1.675 10.444 1.00 94.31 85 PHE A CA 1
ATOM 598 C C . PHE A 1 85 ? 1.395 2.525 11.694 1.00 94.31 85 PHE A C 1
ATOM 600 O O . PHE A 1 85 ? 0.529 2.208 12.507 1.00 94.31 85 PHE A O 1
ATOM 607 N N . VAL A 1 86 ? 2.138 3.626 11.829 1.00 95.56 86 VAL A N 1
ATOM 608 C CA . VAL A 1 86 ? 1.981 4.562 12.952 1.00 95.56 86 VAL A CA 1
ATOM 609 C C . VAL A 1 86 ? 0.567 5.136 12.973 1.00 95.56 86 VAL A C 1
ATOM 611 O O . VAL A 1 86 ? -0.066 5.168 14.023 1.00 95.56 86 VAL A O 1
ATOM 614 N N . SER A 1 87 ? 0.038 5.530 11.816 1.00 93.38 87 SER A N 1
ATOM 615 C CA . SER A 1 87 ? -1.325 6.059 11.707 1.00 93.38 87 SER A CA 1
ATOM 616 C C . SER A 1 87 ? -2.382 4.975 11.945 1.00 93.38 87 SER A C 1
ATOM 618 O O . SER A 1 87 ? -3.368 5.215 12.626 1.00 93.38 87 SER A O 1
ATOM 620 N N . ALA A 1 88 ? -2.172 3.755 11.452 1.00 93.50 88 ALA A N 1
ATOM 621 C CA . ALA A 1 88 ? -3.082 2.637 11.680 1.00 93.50 88 ALA A CA 1
ATOM 622 C C . ALA A 1 88 ? -3.139 2.224 13.160 1.00 93.50 88 ALA A C 1
ATOM 624 O O . ALA A 1 88 ? -4.202 1.853 13.657 1.00 93.50 88 ALA A O 1
ATOM 625 N N . TYR A 1 89 ? -2.018 2.342 13.876 1.00 92.75 89 TYR A N 1
ATOM 626 C CA . TYR A 1 89 ? -1.948 2.106 15.316 1.00 92.75 89 TYR A CA 1
ATOM 627 C C . TYR A 1 89 ? -2.782 3.110 16.122 1.00 92.75 89 TYR A C 1
ATOM 629 O O . TYR A 1 89 ? -3.267 2.776 17.201 1.00 92.75 89 TYR A O 1
ATOM 637 N N . THR A 1 90 ? -3.000 4.335 15.626 1.00 93.94 90 THR A N 1
ATOM 638 C CA . THR A 1 90 ? -3.849 5.305 16.339 1.00 93.94 90 THR A CA 1
ATOM 639 C C . THR A 1 90 ? -5.341 4.998 16.223 1.00 93.94 90 THR A C 1
ATOM 641 O O . THR A 1 90 ? -6.109 5.499 17.040 1.00 93.94 90 THR A O 1
ATOM 644 N N . PHE A 1 91 ? -5.759 4.160 15.267 1.00 88.12 91 PHE A N 1
ATOM 645 C CA . PHE A 1 91 ? -7.167 3.795 15.091 1.00 88.12 91 PHE A CA 1
ATOM 646 C C . PHE A 1 91 ? -7.665 2.794 16.130 1.00 88.12 91 PHE A C 1
ATOM 648 O O . PHE A 1 91 ? -8.828 2.870 16.517 1.00 88.12 91 PHE A O 1
ATOM 655 N N . ASP A 1 92 ? -6.809 1.868 16.560 1.00 87.19 92 ASP A N 1
ATOM 656 C CA . ASP A 1 92 ? -7.115 0.908 17.617 1.00 87.19 92 ASP A CA 1
ATOM 657 C C . ASP A 1 92 ? -5.821 0.327 18.200 1.00 87.19 92 ASP A C 1
ATOM 659 O O . ASP A 1 92 ? -5.117 -0.451 17.547 1.00 87.19 92 ASP A O 1
ATOM 663 N N . ARG A 1 93 ? -5.516 0.722 19.440 1.00 88.38 93 ARG A N 1
ATOM 664 C CA . ARG A 1 93 ? -4.305 0.300 20.154 1.00 88.38 93 ARG A CA 1
ATOM 665 C C . ARG A 1 93 ? -4.475 -1.003 20.927 1.00 88.38 93 ARG A C 1
ATOM 667 O O . ARG A 1 93 ? -3.463 -1.586 21.295 1.00 88.38 93 ARG A O 1
ATOM 674 N N . SER A 1 94 ? -5.705 -1.426 21.224 1.00 88.06 94 SER A N 1
ATOM 675 C CA . SER A 1 94 ? -5.942 -2.582 22.098 1.00 88.06 94 SER A CA 1
ATOM 676 C C . SER A 1 94 ? -6.089 -3.872 21.306 1.00 88.06 94 SER A C 1
ATOM 678 O O . SER A 1 94 ? -5.569 -4.904 21.719 1.00 88.06 94 SER A O 1
ATOM 680 N N . THR A 1 95 ? -6.765 -3.819 20.159 1.00 89.44 95 THR A N 1
ATOM 681 C CA . THR A 1 95 ? -7.061 -5.022 19.369 1.00 89.44 95 THR A CA 1
ATOM 682 C C . THR A 1 95 ? -6.218 -5.143 18.100 1.00 89.44 95 THR A C 1
ATOM 684 O O . THR A 1 95 ? -6.234 -6.184 17.449 1.00 89.44 95 THR A O 1
ATOM 687 N N . TYR A 1 96 ? -5.481 -4.089 17.729 1.00 93.06 96 TYR A N 1
ATOM 688 C CA . TYR A 1 96 ? -4.596 -4.047 16.558 1.00 93.06 96 TYR A CA 1
ATOM 689 C C . TYR A 1 96 ? -5.283 -4.277 15.198 1.00 93.06 96 TYR A C 1
ATOM 691 O O . TYR A 1 96 ? -4.598 -4.387 14.177 1.00 93.06 96 TYR A O 1
ATOM 699 N N . HIS A 1 97 ? -6.619 -4.269 15.131 1.00 93.12 97 HIS A N 1
ATOM 700 C CA . HIS A 1 97 ? -7.360 -4.432 13.874 1.00 93.12 97 HIS A CA 1
ATOM 701 C C . HIS A 1 97 ? -6.965 -3.395 12.815 1.00 93.12 97 HIS A C 1
ATOM 703 O O . HIS A 1 97 ? -6.874 -3.727 11.634 1.00 93.12 97 HIS A O 1
ATOM 709 N N . GLY A 1 98 ? -6.680 -2.154 13.229 1.00 92.25 98 GLY A N 1
ATOM 710 C CA . GLY A 1 98 ? -6.195 -1.107 12.327 1.00 92.25 98 GLY A CA 1
ATOM 711 C C . GLY A 1 98 ? -4.880 -1.482 11.643 1.00 92.25 98 GLY A C 1
ATOM 712 O O . GLY A 1 98 ? -4.756 -1.345 10.426 1.00 92.25 98 GLY A O 1
ATOM 713 N N . ILE A 1 99 ? -3.917 -2.020 12.397 1.00 94.62 99 ILE A N 1
ATOM 714 C CA . ILE A 1 99 ? -2.635 -2.477 11.844 1.00 94.62 99 ILE A CA 1
ATOM 715 C C . ILE A 1 99 ? -2.842 -3.670 10.915 1.00 94.62 99 ILE A C 1
ATOM 717 O O . ILE A 1 99 ? -2.309 -3.656 9.809 1.00 94.62 99 ILE A O 1
ATOM 721 N N . LEU A 1 100 ? -3.636 -4.668 11.317 1.00 95.44 100 LEU A N 1
ATOM 722 C CA . LEU A 1 100 ? -3.913 -5.839 10.476 1.00 95.44 100 LEU A CA 1
ATOM 723 C C . LEU A 1 100 ? -4.561 -5.438 9.145 1.00 95.44 100 LEU A C 1
ATOM 725 O O . LEU A 1 100 ? -4.128 -5.896 8.087 1.00 95.44 100 LEU A O 1
ATOM 729 N N . GLY A 1 101 ? -5.529 -4.519 9.185 1.00 94.56 101 GLY A N 1
ATOM 730 C CA . GLY A 1 101 ? -6.117 -3.935 7.984 1.00 94.56 101 GLY A CA 1
ATOM 731 C C . GLY A 1 101 ? -5.071 -3.231 7.119 1.00 94.56 101 GLY A C 1
ATOM 732 O O . GLY A 1 101 ? -4.998 -3.464 5.914 1.00 94.56 101 GLY A O 1
ATOM 733 N N . ALA A 1 102 ? -4.200 -2.418 7.722 1.00 95.25 102 ALA A N 1
ATOM 734 C CA . ALA A 1 102 ? -3.134 -1.730 6.997 1.00 95.25 102 ALA A CA 1
ATOM 735 C C . ALA A 1 102 ? -2.141 -2.691 6.330 1.00 95.25 102 ALA A C 1
ATOM 737 O O . ALA A 1 102 ? -1.779 -2.472 5.173 1.00 95.25 102 ALA A O 1
ATOM 738 N N . VAL A 1 103 ? -1.751 -3.779 7.007 1.00 95.19 103 VAL A N 1
ATOM 739 C CA . VAL A 1 103 ? -0.946 -4.856 6.405 1.00 95.19 103 VAL A CA 1
ATOM 740 C C . VAL A 1 103 ? -1.677 -5.440 5.197 1.00 95.19 103 VAL A C 1
ATOM 742 O O . VAL A 1 103 ? -1.101 -5.500 4.112 1.00 95.19 103 VAL A O 1
ATOM 745 N N . ALA A 1 104 ? -2.946 -5.827 5.355 1.00 94.19 104 ALA A N 1
ATOM 746 C CA . ALA A 1 104 ? -3.730 -6.423 4.278 1.00 94.19 104 ALA A CA 1
ATOM 747 C C . ALA A 1 104 ? -3.823 -5.492 3.057 1.00 94.19 104 ALA A C 1
ATOM 749 O O . ALA A 1 104 ? -3.524 -5.911 1.939 1.00 94.19 104 ALA A O 1
ATOM 750 N N . GLY A 1 105 ? -4.145 -4.212 3.270 1.00 93.19 105 GLY A N 1
ATOM 751 C CA . GLY A 1 105 ? -4.203 -3.206 2.207 1.00 93.19 105 GLY A CA 1
ATOM 752 C C . GLY A 1 105 ? -2.854 -2.974 1.516 1.00 93.19 105 GLY A C 1
ATOM 753 O O . GLY A 1 105 ? -2.799 -2.848 0.293 1.00 93.19 105 GLY A O 1
ATOM 754 N N . LEU A 1 106 ? -1.746 -2.976 2.269 1.00 93.06 106 LEU A N 1
ATOM 755 C CA . LEU A 1 106 ? -0.402 -2.854 1.698 1.00 93.06 106 LEU A CA 1
ATOM 756 C C . LEU A 1 106 ? -0.052 -4.047 0.794 1.00 93.06 106 LEU A C 1
ATOM 758 O O . LEU A 1 106 ? 0.486 -3.859 -0.301 1.00 93.06 106 LEU A O 1
ATOM 762 N N . PHE A 1 107 ? -0.357 -5.268 1.241 1.00 92.88 107 PHE A N 1
ATOM 763 C CA . PHE A 1 107 ? -0.065 -6.499 0.501 1.00 92.88 107 PHE A CA 1
ATOM 764 C C . PHE A 1 107 ? -0.974 -6.706 -0.711 1.00 92.88 107 PHE A C 1
ATOM 766 O O . PHE A 1 107 ? -0.538 -7.268 -1.717 1.00 92.88 107 PHE A O 1
ATOM 773 N N . LEU A 1 108 ? -2.207 -6.206 -0.660 1.00 92.44 108 LEU A N 1
ATOM 774 C CA . LEU A 1 108 ? -3.184 -6.359 -1.733 1.00 92.44 108 LEU A CA 1
ATOM 775 C C . LEU A 1 108 ? -2.666 -5.850 -3.084 1.00 92.44 108 LEU A C 1
ATOM 777 O O . LEU A 1 108 ? -2.828 -6.517 -4.105 1.00 92.44 108 LEU A O 1
ATOM 781 N N . ASN A 1 109 ? -1.965 -4.717 -3.095 1.00 86.12 109 ASN A N 1
ATOM 782 C CA . ASN A 1 109 ? -1.419 -4.160 -4.332 1.00 86.12 109 ASN A CA 1
ATOM 783 C C . ASN A 1 109 ? -0.307 -5.031 -4.940 1.00 86.12 109 ASN A C 1
ATOM 785 O O . ASN A 1 109 ? -0.150 -5.050 -6.161 1.00 86.12 109 ASN A O 1
ATOM 789 N N . TYR A 1 110 ? 0.432 -5.798 -4.129 1.00 86.50 110 TYR A N 1
ATOM 790 C CA . TYR A 1 110 ? 1.379 -6.787 -4.652 1.00 86.50 110 TYR A CA 1
ATOM 791 C C . TYR A 1 110 ? 0.646 -7.937 -5.343 1.00 86.50 110 TYR A C 1
ATOM 793 O O . TYR A 1 110 ? 1.045 -8.338 -6.435 1.00 86.50 110 TYR A O 1
ATOM 801 N N . VAL A 1 111 ? -0.458 -8.418 -4.763 1.00 90.62 111 VAL A N 1
ATOM 802 C CA . VAL A 1 111 ? -1.298 -9.455 -5.385 1.00 90.62 111 VAL A CA 1
ATOM 803 C C . VAL A 1 111 ? -1.854 -8.960 -6.719 1.00 90.62 111 VAL A C 1
ATOM 805 O O . VAL A 1 111 ? -1.703 -9.639 -7.734 1.00 90.62 111 VAL A O 1
ATOM 808 N N . VAL A 1 112 ? -2.412 -7.746 -6.754 1.00 89.50 112 VAL A N 1
ATOM 809 C CA . VAL A 1 112 ? -2.909 -7.128 -7.994 1.00 89.50 112 VAL A CA 1
ATOM 810 C C . VAL A 1 112 ? -1.797 -7.021 -9.034 1.00 89.50 112 VAL A C 1
ATOM 812 O O . VAL A 1 112 ? -2.003 -7.388 -10.189 1.00 89.50 112 VAL A O 1
ATOM 815 N N . MET A 1 113 ? -0.607 -6.559 -8.645 1.00 87.00 113 MET A N 1
ATOM 816 C CA . MET A 1 113 ? 0.533 -6.446 -9.553 1.00 87.00 113 MET A CA 1
ATOM 817 C C . MET A 1 113 ? 0.921 -7.802 -10.161 1.00 87.00 113 MET A C 1
ATOM 819 O O . MET A 1 113 ? 1.149 -7.876 -11.369 1.00 87.00 113 MET A O 1
ATOM 823 N N . ILE A 1 114 ? 0.966 -8.869 -9.354 1.00 88.44 114 ILE A N 1
ATOM 824 C CA . ILE A 1 114 ? 1.284 -10.227 -9.821 1.00 88.44 114 ILE A CA 1
ATOM 825 C C . ILE A 1 114 ? 0.210 -10.723 -10.795 1.00 88.44 114 ILE A C 1
ATOM 827 O O . ILE A 1 114 ? 0.543 -11.197 -11.880 1.00 88.44 114 ILE A O 1
ATOM 831 N N . VAL A 1 115 ? -1.072 -10.566 -10.451 1.00 89.38 115 VAL A N 1
ATOM 832 C CA . VAL A 1 115 ? -2.199 -11.010 -11.288 1.00 89.38 115 VAL A CA 1
ATOM 833 C C . VAL A 1 115 ? -2.232 -10.255 -12.617 1.00 89.38 115 VAL A C 1
ATOM 835 O O . VAL A 1 115 ? -2.288 -10.874 -13.679 1.00 89.38 115 VAL A O 1
ATOM 838 N N . VAL A 1 116 ? -2.139 -8.923 -12.588 1.00 86.38 116 VAL A N 1
ATOM 839 C CA . VAL A 1 116 ? -2.106 -8.100 -13.807 1.00 86.38 116 VAL A CA 1
ATOM 840 C C . VAL A 1 116 ? -0.869 -8.433 -14.645 1.00 86.38 116 VAL A C 1
ATOM 842 O O . VAL A 1 116 ? -0.967 -8.516 -15.871 1.00 86.38 116 VAL A O 1
ATOM 845 N N . GLY A 1 117 ? 0.283 -8.680 -14.011 1.00 85.12 117 GLY A N 1
ATOM 846 C CA . GLY A 1 117 ? 1.510 -9.105 -14.690 1.00 85.12 117 GLY A CA 1
ATOM 847 C C . GLY A 1 117 ? 1.332 -10.433 -15.413 1.00 85.12 117 GLY A C 1
ATOM 848 O O . GLY A 1 117 ? 1.624 -10.536 -16.603 1.00 85.12 117 GLY A O 1
ATOM 849 N N . TYR A 1 118 ? 0.762 -11.418 -14.726 1.00 86.56 118 TYR A N 1
ATOM 850 C CA . TYR A 1 118 ? 0.479 -12.734 -15.282 1.00 86.56 118 TYR A CA 1
ATOM 851 C C . TYR A 1 118 ? -0.495 -12.683 -16.466 1.00 86.56 118 TYR A C 1
ATOM 853 O O . TYR A 1 118 ? -0.217 -13.256 -17.521 1.00 86.56 118 TYR A O 1
ATOM 861 N N . LEU A 1 119 ? -1.605 -11.950 -16.333 1.00 85.25 119 LEU A N 1
ATOM 862 C CA . LEU A 1 119 ? -2.590 -11.787 -17.408 1.00 85.25 119 LEU A CA 1
ATOM 863 C C . LEU A 1 119 ? -1.997 -11.064 -18.625 1.00 85.25 119 LEU A C 1
ATOM 865 O O . LEU A 1 119 ? -2.271 -11.440 -19.764 1.00 85.25 119 LEU A O 1
ATOM 869 N N . THR A 1 120 ? -1.134 -10.071 -18.394 1.00 79.19 120 THR A N 1
ATOM 870 C CA . THR A 1 120 ? -0.449 -9.341 -19.471 1.00 79.19 120 THR A CA 1
ATOM 871 C C . THR A 1 120 ? 0.546 -10.233 -20.223 1.00 79.19 120 THR A C 1
ATOM 873 O O . THR A 1 120 ? 0.673 -10.113 -21.439 1.00 79.19 120 THR A O 1
ATOM 876 N N . LEU A 1 121 ? 1.239 -11.142 -19.526 1.00 74.56 121 LEU A N 1
ATOM 877 C CA . LEU A 1 121 ? 2.176 -12.089 -20.142 1.00 74.56 121 LEU A CA 1
ATOM 878 C C . LEU A 1 121 ? 1.457 -13.202 -20.917 1.00 74.56 121 LEU A C 1
ATOM 880 O O . LEU A 1 121 ? 1.890 -13.541 -22.014 1.00 74.56 121 LEU A O 1
ATOM 884 N N . ARG A 1 122 ? 0.339 -13.728 -20.397 1.00 69.62 122 ARG A N 1
ATOM 885 C CA . ARG A 1 122 ? -0.480 -14.745 -21.087 1.00 69.62 122 ARG A CA 1
ATOM 886 C C . ARG A 1 122 ? -1.206 -14.223 -22.326 1.00 69.62 122 ARG A C 1
ATOM 888 O O . ARG A 1 122 ? -1.470 -14.998 -23.235 1.00 69.62 122 ARG A O 1
ATOM 895 N N . GLY A 1 123 ? -1.533 -12.932 -22.371 1.00 60.56 123 GLY A N 1
ATOM 896 C CA . GLY A 1 123 ? -2.181 -12.304 -23.526 1.00 60.56 123 GLY A CA 1
ATOM 897 C C . GLY A 1 123 ? -1.269 -12.111 -24.745 1.00 60.56 123 GLY A C 1
ATOM 898 O O . GLY A 1 123 ? -1.750 -11.659 -25.783 1.00 60.56 123 GLY A O 1
ATOM 899 N N . LYS A 1 124 ? 0.033 -12.424 -24.648 1.00 56.69 124 LYS A N 1
ATOM 900 C CA . LYS A 1 124 ? 0.944 -12.410 -25.798 1.00 56.69 124 LYS A CA 1
ATOM 901 C C . LYS A 1 124 ? 0.863 -13.758 -26.525 1.00 56.69 124 LYS A C 1
ATOM 903 O O . LYS A 1 124 ? 1.224 -14.767 -25.922 1.00 56.69 124 LYS A O 1
ATOM 908 N N . PRO A 1 125 ? 0.423 -13.810 -27.797 1.00 51.22 125 PRO A N 1
ATOM 909 C CA . PRO A 1 125 ? 0.479 -15.043 -28.570 1.00 51.22 125 PRO A CA 1
ATOM 910 C C . PRO A 1 125 ? 1.934 -15.510 -28.669 1.00 51.22 125 PRO A C 1
ATOM 912 O O . PRO A 1 125 ? 2.837 -14.714 -28.933 1.00 51.22 125 PRO A O 1
ATOM 915 N N . SER A 1 126 ? 2.145 -16.803 -28.444 1.00 54.03 126 SER A N 1
ATOM 916 C CA . SER A 1 126 ? 3.425 -17.507 -28.275 1.00 54.03 126 SER A CA 1
ATOM 917 C C . SER A 1 126 ? 4.341 -17.535 -29.518 1.00 54.03 126 SER A C 1
ATOM 919 O O . SER A 1 126 ? 5.080 -18.495 -29.706 1.00 54.03 126 SER A O 1
ATOM 921 N N . GLY A 1 127 ? 4.294 -16.522 -30.390 1.00 50.59 127 GLY A N 1
ATOM 922 C CA . GLY A 1 127 ? 4.932 -16.520 -31.713 1.00 50.59 127 GLY A CA 1
ATOM 923 C C . GLY A 1 127 ? 5.859 -15.339 -32.024 1.00 50.59 127 GLY A C 1
ATOM 924 O O . GLY A 1 127 ? 6.334 -15.243 -33.149 1.00 50.59 127 GLY A O 1
ATOM 925 N N . GLN A 1 128 ? 6.142 -14.435 -31.080 1.00 45.72 128 GLN A N 1
ATOM 926 C CA . GLN A 1 128 ? 7.108 -13.340 -31.286 1.00 45.72 128 GLN A CA 1
ATOM 927 C C . GLN A 1 128 ? 8.269 -13.412 -30.292 1.00 45.72 128 GLN A C 1
ATOM 929 O O . GLN A 1 128 ? 8.528 -12.487 -29.526 1.00 45.72 128 GLN A O 1
ATOM 934 N N . THR A 1 129 ? 9.005 -14.520 -30.346 1.00 47.91 129 THR A N 1
ATOM 935 C CA . THR A 1 129 ? 10.409 -14.566 -29.921 1.00 47.91 129 THR A CA 1
ATOM 936 C C . THR A 1 129 ? 11.281 -14.417 -31.167 1.00 47.91 129 THR A C 1
ATOM 938 O O . THR A 1 129 ? 12.051 -15.305 -31.514 1.00 47.91 129 THR A O 1
ATOM 941 N N . THR A 1 130 ? 11.138 -13.318 -31.911 1.00 43.00 130 THR A N 1
ATOM 942 C CA . THR A 1 130 ? 12.182 -12.942 -32.871 1.00 43.00 130 THR A CA 1
ATOM 943 C C . THR A 1 130 ? 13.335 -12.357 -32.080 1.00 43.00 130 THR A C 1
ATOM 945 O O . THR A 1 130 ? 13.320 -11.185 -31.708 1.00 43.00 130 THR A O 1
ATOM 948 N N . VAL A 1 131 ? 14.313 -13.220 -31.816 1.00 46.34 131 VAL A N 1
ATOM 949 C CA . VAL A 1 131 ? 15.708 -12.835 -31.625 1.00 46.34 131 VAL A CA 1
ATOM 950 C C . VAL A 1 131 ? 16.088 -11.921 -32.791 1.00 46.34 131 VAL A C 1
ATOM 952 O O . VAL A 1 131 ? 16.086 -12.356 -33.943 1.00 46.34 131 VAL A O 1
ATOM 955 N N . ARG A 1 132 ? 16.360 -10.654 -32.494 1.00 37.28 132 ARG A N 1
ATOM 956 C CA . ARG A 1 132 ? 17.209 -9.773 -33.294 1.00 37.28 132 ARG A CA 1
ATOM 957 C C . ARG A 1 132 ? 17.987 -8.879 -32.350 1.00 37.28 132 ARG A C 1
ATOM 959 O O . ARG A 1 132 ? 17.350 -8.345 -31.414 1.00 37.28 132 ARG A O 1
#

Foldseek 3Di:
DVLVVVLVVQLLVLLVVLLVVLLVVLVVVPPLLSLLQNLLSVLLSVLVVLVVVLVVVLVVDDPVCNVVSVVVSVVVSVVSLVVSQVVSCVSDVPPSSSNVSNVCSNCSSVVSSVVSVVVSVVPDPPPPPPDD

Sequence (132 aa):
MHDIRRFGRAMAAGSLAAGIVATLLALLVSPAAAKGTALGSAGAGFGLYLMARSASRFASTPPARLTSVIYRGTVGRMGIYALVFVSAYTFDRSTYHGILGAVAGLFLNYVVMIVVGYLTL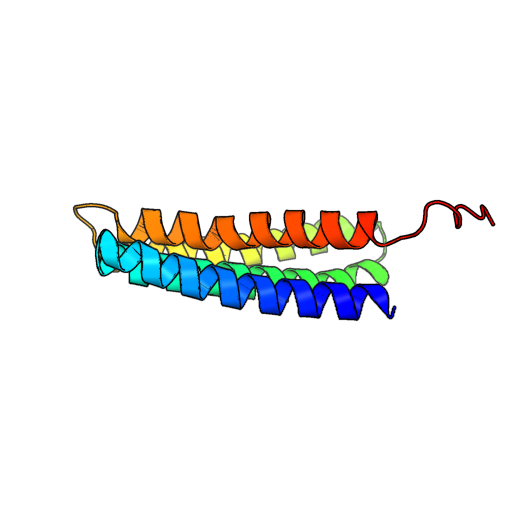RGKPSGQTTVR

Radius of gyration: 17.55 Å; chains: 1; bounding box: 46×25×55 Å